Protein AF-A0A1E5IMF2-F1 (afdb_monomer)

Mean predicted aligned error: 5.4 Å

Radius of gyration: 15.5 Å; Cα contacts (8 Å, |Δi|>4): 213; chains: 1; bounding box: 32×39×44 Å

Organism: Endomicrobium trichonymphae (NCBI:txid1408204)

Foldseek 3Di:
DKKKWFDAPNQIDIDDPCLCVLVVCVVRVTQAMEMEAAAEVLDQDPSNCCCCCVRVNDDPVLVVCLSDPDDFDWDDDPFWIKTKDKDFADDPPDPPDRVVRIWIWIWIDGRRYIYIGGHDDDVVVVVVSVVSVCVVVVD

Secondary structure (DSSP, 8-state):
-EEEEEEETTEEEEEES-TTHHHHHHHH--S-EEEEEE-GGG---HHHHHIIIIIS---HHHHHHTTSPPPSEEEEETTEEEEEEEEE---TT--SSGGGGEEEEEEEEETTEEEEEESS--HHHHHHHHHHHHHTT--

InterPro domains:
  IPR002523 Mg2+ transporter protein, CorA-like/Zinc transport protein ZntB [PF01544] (32-134)
  IPR045861 CorA, cytoplasmic domain [SSF143865] (4-136)

Sequence (139 aa):
MIRAIYSINGTATTVYKALKIWEDYKKKKPNLIWIDIYLENHELGQEETLLLSESFKFHEMSIEDCLFPQYPKIEEFGNYVFAAVHGIQLKPHYFQEFEDSIYELDIFVGKGFVVTVHAEELFFLETLFEKQKQDRRLK

Solvent-accessible surface area (backbone atoms only — not comparable to full-atom values): 8051 Å² total; per-residue (Å²): 85,41,31,36,40,35,35,49,96,88,46,74,47,78,43,73,72,42,88,56,46,67,62,48,43,71,71,67,59,42,73,39,35,40,37,40,35,44,26,62,92,55,41,81,48,74,66,58,45,45,45,45,47,70,72,69,55,54,57,66,68,68,58,57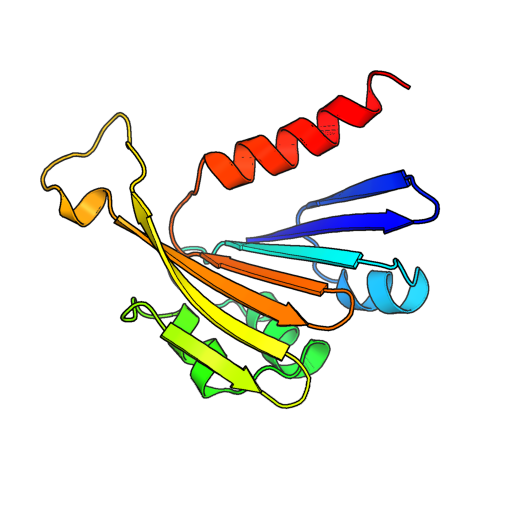,49,73,64,45,95,72,73,75,46,76,49,85,48,102,71,35,36,41,32,39,42,74,48,79,51,92,64,95,86,63,75,90,49,75,70,72,28,55,43,64,41,34,37,40,40,39,89,45,39,36,37,38,40,28,62,64,93,54,69,68,57,52,52,52,59,48,48,60,62,50,63,66,76,80,115

pLDDT: mean 87.78, std 11.76, range [39.5, 98.62]

Structure (mmCIF, N/CA/C/O backbone):
data_AF-A0A1E5IMF2-F1
#
_entry.id   AF-A0A1E5IMF2-F1
#
loop_
_atom_site.group_PDB
_atom_site.id
_atom_site.type_symbol
_atom_site.label_atom_id
_atom_site.label_alt_id
_atom_site.label_comp_id
_atom_site.label_asym_id
_atom_site.label_entity_id
_atom_site.label_seq_id
_atom_site.pdbx_PDB_ins_code
_atom_site.Cartn_x
_atom_site.Cartn_y
_atom_site.Cartn_z
_atom_site.occupancy
_atom_site.B_iso_or_equiv
_atom_site.auth_seq_id
_atom_site.auth_comp_id
_atom_site.auth_asym_id
_atom_site.auth_atom_id
_atom_site.pdbx_PDB_model_num
ATOM 1 N N . MET A 1 1 ? 8.840 6.940 1.209 1.00 87.06 1 MET A N 1
ATOM 2 C CA . MET A 1 1 ? 7.894 8.020 1.612 1.00 87.06 1 MET A CA 1
ATOM 3 C C . MET A 1 1 ? 6.513 7.478 1.977 1.00 87.06 1 MET A C 1
ATOM 5 O O . MET A 1 1 ? 5.856 6.872 1.144 1.00 87.06 1 MET A O 1
ATOM 9 N N . ILE A 1 2 ? 6.007 7.820 3.171 1.00 92.25 2 ILE A N 1
ATOM 10 C CA . ILE A 1 2 ? 4.653 7.457 3.634 1.00 92.25 2 ILE A CA 1
ATOM 11 C C . ILE A 1 2 ? 3.708 8.666 3.601 1.00 92.25 2 ILE A C 1
ATOM 13 O O . ILE A 1 2 ? 4.008 9.723 4.176 1.00 92.25 2 ILE A O 1
ATOM 17 N N . ARG A 1 3 ? 2.522 8.498 3.016 1.00 93.19 3 ARG A N 1
ATOM 18 C CA . ARG A 1 3 ? 1.412 9.464 3.073 1.00 93.19 3 ARG A CA 1
ATOM 19 C C . ARG A 1 3 ? 0.093 8.766 3.393 1.00 93.19 3 ARG A C 1
ATOM 21 O O . ARG A 1 3 ? -0.014 7.551 3.296 1.00 93.19 3 ARG A O 1
ATOM 28 N N . ALA A 1 4 ? -0.910 9.524 3.824 1.00 92.88 4 ALA A N 1
ATOM 29 C CA . ALA A 1 4 ? -2.198 8.950 4.193 1.00 92.88 4 ALA A CA 1
ATOM 30 C C . ALA A 1 4 ? -3.374 9.906 3.996 1.00 92.88 4 ALA A C 1
ATOM 32 O O . ALA A 1 4 ? -3.236 11.118 4.168 1.00 92.88 4 ALA A O 1
ATOM 33 N N . ILE A 1 5 ? -4.544 9.327 3.735 1.00 91.25 5 ILE A N 1
ATOM 34 C CA . ILE A 1 5 ? -5.857 9.970 3.734 1.00 91.25 5 ILE A CA 1
ATOM 35 C C . ILE A 1 5 ? -6.736 9.252 4.758 1.00 91.25 5 ILE A C 1
ATOM 37 O O . ILE A 1 5 ? -6.863 8.034 4.736 1.00 91.25 5 ILE A O 1
ATOM 41 N N . TYR A 1 6 ? -7.404 9.986 5.640 1.00 89.50 6 TYR A N 1
ATOM 42 C CA . TYR A 1 6 ? -8.437 9.413 6.511 1.00 89.50 6 TYR A CA 1
ATOM 43 C C . TYR A 1 6 ? -9.572 10.399 6.740 1.00 89.50 6 TYR A C 1
ATOM 45 O O . TYR A 1 6 ? -9.379 11.612 6.664 1.00 89.50 6 TYR A O 1
ATOM 53 N N . SER A 1 7 ? -10.764 9.886 7.045 1.00 83.25 7 SER A N 1
ATOM 54 C CA . SER A 1 7 ? -11.948 10.708 7.310 1.00 83.25 7 SER A CA 1
ATOM 55 C C . SER A 1 7 ? -12.455 10.528 8.734 1.00 83.25 7 SER A C 1
ATOM 57 O O . SER A 1 7 ? -12.638 9.405 9.204 1.00 83.25 7 SER A O 1
ATOM 59 N N . ILE A 1 8 ? -12.702 11.647 9.415 1.00 80.12 8 ILE A N 1
ATOM 60 C CA . ILE A 1 8 ? -13.308 11.690 10.749 1.00 80.12 8 ILE A CA 1
ATOM 61 C C . ILE A 1 8 ? -14.544 12.575 10.652 1.00 80.12 8 ILE A C 1
ATOM 63 O O . ILE A 1 8 ? -14.442 13.725 10.227 1.00 80.12 8 ILE A O 1
ATOM 67 N N . ASN A 1 9 ? -15.711 12.045 11.028 1.00 80.56 9 ASN A N 1
ATOM 68 C CA . ASN A 1 9 ? -16.987 12.773 10.998 1.00 80.56 9 ASN A CA 1
ATOM 69 C C . ASN A 1 9 ? -17.264 13.462 9.643 1.00 80.56 9 ASN A C 1
ATOM 71 O O . ASN A 1 9 ? -17.676 14.618 9.594 1.00 80.56 9 ASN A O 1
ATOM 75 N N . GLY A 1 10 ? -16.968 12.780 8.530 1.00 76.81 10 GLY A N 1
ATOM 76 C CA . GLY A 1 10 ? -17.163 13.310 7.174 1.00 76.81 10 GLY A CA 1
ATOM 77 C C . GLY A 1 10 ? -16.095 14.305 6.703 1.00 76.81 10 GLY A C 1
ATOM 78 O O . GLY A 1 10 ? -16.164 14.776 5.570 1.00 76.81 10 GLY A O 1
ATOM 79 N N . THR A 1 11 ? -15.090 14.601 7.531 1.00 80.44 11 THR A N 1
ATOM 80 C CA . THR A 1 11 ? -13.964 15.468 7.172 1.00 80.44 11 THR A CA 1
ATOM 81 C C . THR A 1 11 ? -12.742 14.629 6.819 1.00 80.44 11 THR A C 1
ATOM 83 O O . THR A 1 11 ? -12.080 14.071 7.696 1.00 80.44 11 THR A O 1
ATOM 86 N N . ALA A 1 12 ? -12.412 14.576 5.528 1.00 83.19 12 ALA A N 1
ATOM 87 C CA . ALA A 1 12 ? -11.196 13.937 5.041 1.00 83.19 12 ALA A CA 1
ATOM 88 C C . ALA A 1 12 ? -9.954 14.800 5.341 1.00 83.19 12 ALA A C 1
ATOM 90 O O . ALA A 1 12 ? -9.978 16.028 5.202 1.00 83.19 12 ALA A O 1
ATOM 91 N N . THR A 1 13 ? -8.865 14.164 5.756 1.00 84.31 13 THR A N 1
ATOM 92 C CA . THR A 1 13 ? -7.576 14.770 6.107 1.00 84.31 13 THR A CA 1
ATOM 93 C C . THR A 1 13 ? -6.464 14.029 5.381 1.00 84.31 13 THR A C 1
ATOM 95 O O . THR A 1 13 ? -6.414 12.805 5.459 1.00 84.31 13 THR A O 1
ATOM 98 N N . THR A 1 14 ? -5.565 14.777 4.737 1.00 84.00 14 THR A N 1
ATOM 99 C CA . THR A 1 14 ? -4.343 14.235 4.127 1.00 84.00 14 THR A CA 1
ATOM 100 C C . THR A 1 14 ? -3.132 14.591 4.971 1.00 84.00 14 THR A C 1
ATOM 102 O O . THR A 1 14 ? -2.986 15.735 5.407 1.00 84.00 14 THR A O 1
ATOM 105 N N . VAL A 1 15 ? -2.264 13.608 5.194 1.00 85.00 15 VAL A N 1
ATOM 106 C CA . VAL A 1 15 ? -1.010 13.743 5.936 1.00 85.00 15 VAL A CA 1
ATOM 107 C C . VAL A 1 15 ? 0.129 13.225 5.065 1.00 85.00 15 VAL A C 1
ATOM 109 O O . VAL A 1 15 ? 0.062 12.113 4.552 1.00 85.00 15 VAL A O 1
ATOM 112 N N . TYR A 1 16 ? 1.185 14.023 4.930 1.00 79.94 16 TYR A N 1
ATOM 113 C CA . TYR A 1 16 ? 2.422 13.649 4.243 1.00 79.94 16 TYR A CA 1
ATOM 114 C C . TYR A 1 16 ? 3.519 13.383 5.281 1.00 79.94 16 TYR A C 1
ATOM 116 O O . TYR A 1 16 ? 3.524 14.035 6.327 1.00 79.94 16 TYR A O 1
ATOM 124 N N . LYS A 1 17 ? 4.449 12.463 4.989 1.00 78.69 17 LYS A N 1
ATOM 125 C CA . LYS A 1 17 ? 5.534 12.038 5.900 1.00 78.69 17 LYS A CA 1
ATOM 126 C C . LYS A 1 17 ? 4.987 11.506 7.228 1.00 78.69 17 LYS A C 1
ATOM 128 O O . LYS A 1 17 ? 5.288 11.999 8.314 1.00 78.69 17 LYS A O 1
ATOM 133 N N . ALA A 1 18 ? 4.093 10.531 7.122 1.00 72.88 18 ALA A N 1
ATOM 134 C CA . ALA A 1 18 ? 3.174 10.152 8.186 1.00 72.88 18 ALA A CA 1
ATOM 135 C C . ALA A 1 18 ? 3.775 9.143 9.197 1.00 72.88 18 ALA A C 1
ATOM 137 O O . ALA A 1 18 ? 3.192 8.102 9.478 1.00 72.88 18 ALA A O 1
ATOM 138 N N . LEU A 1 19 ? 4.922 9.472 9.801 1.00 71.06 19 LEU A N 1
ATOM 139 C CA . LEU A 1 19 ? 5.724 8.553 10.638 1.00 71.06 19 LEU A CA 1
ATOM 140 C C . LEU A 1 19 ? 4.991 7.971 11.857 1.00 71.06 19 LEU A C 1
ATOM 142 O O . LEU A 1 19 ? 5.323 6.903 12.356 1.00 71.06 19 LEU A O 1
ATOM 146 N N . LYS A 1 20 ? 3.982 8.686 12.362 1.00 78.00 20 LYS A N 1
ATOM 147 C CA . LYS A 1 20 ? 3.162 8.280 13.518 1.00 78.00 20 LYS A CA 1
ATOM 148 C C . LYS A 1 20 ? 1.700 8.059 13.144 1.00 78.00 20 LYS A C 1
ATOM 150 O O . LYS A 1 20 ? 0.821 8.147 14.002 1.00 78.00 20 LYS A O 1
ATOM 155 N N . ILE A 1 21 ? 1.420 7.799 11.867 1.00 83.25 21 ILE A N 1
ATOM 156 C CA . ILE A 1 21 ? 0.047 7.744 11.362 1.00 83.25 21 ILE A CA 1
ATOM 157 C C . ILE A 1 21 ? -0.787 6.661 12.035 1.00 83.25 21 ILE A C 1
ATOM 159 O O . ILE A 1 21 ? -1.964 6.878 12.303 1.00 83.25 21 ILE A O 1
ATOM 163 N N . TRP A 1 22 ? -0.174 5.528 12.376 1.00 85.00 22 TRP A N 1
ATOM 164 C CA . TRP A 1 22 ? -0.870 4.451 13.067 1.00 85.00 22 TRP A CA 1
ATOM 165 C C . TRP A 1 22 ? -1.286 4.831 14.492 1.00 85.00 22 TRP A C 1
ATOM 167 O O . TRP A 1 22 ? -2.392 4.518 14.935 1.00 85.00 22 TRP A O 1
ATOM 177 N N . GLU A 1 23 ? -0.441 5.573 15.211 1.00 85.25 23 GLU A N 1
ATOM 178 C CA . GLU A 1 23 ? -0.797 6.102 16.530 1.00 85.25 23 GLU A CA 1
ATOM 179 C C . GLU A 1 23 ? -1.930 7.127 16.435 1.00 85.25 23 GLU A C 1
ATOM 181 O O . GLU A 1 23 ? -2.859 7.120 17.246 1.00 85.25 23 GLU A O 1
ATOM 186 N N . ASP A 1 24 ? -1.891 7.976 15.410 1.00 82.19 24 ASP A N 1
ATOM 187 C CA . ASP A 1 24 ? -2.967 8.913 15.102 1.00 82.19 24 ASP A CA 1
ATOM 188 C C . ASP A 1 24 ? -4.272 8.191 14.748 1.00 82.19 24 ASP A C 1
ATOM 190 O O . ASP A 1 24 ? -5.328 8.580 15.247 1.00 82.19 24 ASP A O 1
ATOM 194 N N . TYR A 1 25 ? -4.211 7.123 13.951 1.00 83.56 25 TYR A N 1
ATOM 195 C CA . TYR A 1 25 ? -5.351 6.272 13.615 1.00 83.56 25 TYR A CA 1
ATOM 196 C C . TYR A 1 25 ? -5.983 5.668 14.874 1.00 83.56 25 TYR A C 1
ATOM 198 O O . TYR A 1 25 ? -7.183 5.834 15.098 1.00 83.56 25 TYR A O 1
ATOM 206 N N . LYS A 1 26 ? -5.179 5.062 15.761 1.00 84.69 26 LYS A N 1
ATOM 207 C CA . LYS A 1 26 ? -5.661 4.480 17.027 1.00 84.69 26 LYS A CA 1
ATOM 208 C C . LYS A 1 26 ? -6.330 5.512 17.939 1.00 84.69 26 LYS A C 1
ATOM 210 O O . LYS A 1 26 ? -7.327 5.200 18.594 1.00 84.69 26 LYS A O 1
ATOM 215 N N . LYS A 1 27 ? -5.804 6.741 17.982 1.00 85.50 27 LYS A N 1
ATOM 216 C CA . LYS A 1 27 ? -6.355 7.836 18.798 1.00 85.50 27 LYS A CA 1
ATOM 217 C C . LYS A 1 27 ? -7.625 8.430 18.199 1.00 85.50 27 LYS A C 1
ATOM 219 O O . LYS A 1 27 ? -8.602 8.628 18.915 1.00 85.50 27 LYS A O 1
ATOM 224 N N . LYS A 1 28 ? -7.600 8.737 16.902 1.00 82.25 28 LYS A N 1
ATOM 225 C CA . LYS A 1 28 ? -8.671 9.460 16.204 1.00 82.25 28 LYS A 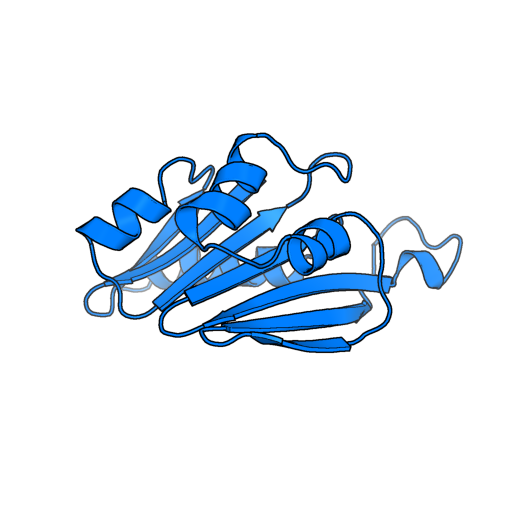CA 1
ATOM 226 C C . LYS A 1 28 ? -9.815 8.554 15.750 1.00 82.25 28 LYS A C 1
ATOM 228 O O . LYS A 1 28 ? -10.910 9.056 15.528 1.00 82.25 28 LYS A O 1
ATOM 233 N N . LYS A 1 29 ? -9.561 7.247 15.627 1.00 84.50 29 LYS A N 1
ATOM 234 C CA . LYS A 1 29 ? -10.527 6.203 15.254 1.00 84.50 29 LYS A CA 1
ATOM 235 C C . LYS A 1 29 ? -11.365 6.557 14.011 1.00 84.50 29 LYS A C 1
ATOM 237 O O . LYS A 1 29 ? -12.594 6.549 14.092 1.00 84.50 29 LYS A O 1
ATOM 242 N N . PRO A 1 30 ? -10.740 6.905 12.869 1.00 85.06 30 PRO A N 1
ATOM 243 C CA . PRO A 1 30 ? -11.489 7.081 11.631 1.00 85.06 30 PRO A CA 1
ATOM 244 C C . PRO A 1 30 ? -12.084 5.739 11.178 1.00 85.06 30 PRO A C 1
ATOM 246 O O . PRO A 1 30 ? -11.528 4.678 11.454 1.00 85.06 30 PRO A O 1
ATOM 249 N N . ASN A 1 31 ? -13.196 5.786 10.442 1.00 87.12 31 ASN A N 1
ATOM 250 C CA . ASN A 1 31 ? -13.834 4.573 9.908 1.00 87.12 31 ASN A CA 1
ATOM 251 C C . ASN A 1 31 ? -12.994 3.897 8.814 1.00 87.12 31 ASN A C 1
ATOM 253 O O . ASN A 1 31 ? -13.127 2.696 8.592 1.00 87.12 31 ASN A O 1
ATOM 257 N N . LEU A 1 32 ? -12.179 4.685 8.110 1.00 90.12 32 LEU A N 1
ATOM 258 C CA . LEU A 1 32 ? -11.286 4.237 7.053 1.00 90.12 32 LEU A CA 1
ATOM 259 C C . LEU A 1 32 ? -10.032 5.114 7.040 1.00 90.12 32 LEU A C 1
ATOM 261 O O . LEU A 1 32 ? -10.129 6.347 7.106 1.00 90.12 32 LEU A O 1
ATOM 265 N N . ILE A 1 33 ? -8.875 4.473 6.913 1.00 92.38 33 ILE A N 1
ATOM 266 C CA . ILE A 1 33 ? -7.610 5.110 6.559 1.00 92.38 33 ILE A CA 1
ATOM 267 C C . ILE A 1 33 ? -7.046 4.470 5.293 1.00 92.38 33 ILE A C 1
ATOM 269 O O . ILE A 1 33 ? -7.007 3.254 5.174 1.00 92.38 33 ILE A O 1
ATOM 273 N N . TRP A 1 34 ? -6.602 5.290 4.353 1.00 95.31 34 TRP A N 1
ATOM 274 C CA . TRP A 1 34 ? -5.785 4.860 3.233 1.00 95.31 34 TRP A CA 1
ATOM 275 C C . TRP A 1 34 ? -4.365 5.367 3.454 1.00 95.31 34 TRP A C 1
ATOM 277 O O . TRP A 1 34 ? -4.159 6.571 3.596 1.00 95.31 34 TRP A O 1
ATOM 287 N N . ILE A 1 35 ? -3.404 4.456 3.535 1.00 95.75 35 ILE A N 1
ATOM 288 C CA . ILE A 1 35 ? -1.976 4.752 3.592 1.00 95.75 35 ILE A CA 1
ATOM 289 C C . ILE A 1 35 ? -1.372 4.376 2.251 1.00 95.75 35 ILE A C 1
ATOM 291 O O . ILE A 1 35 ? -1.681 3.322 1.713 1.00 95.75 35 ILE A O 1
ATOM 295 N N . ASP A 1 36 ? -0.510 5.235 1.742 1.00 96.88 36 ASP A N 1
ATOM 296 C CA . ASP A 1 36 ? 0.240 5.002 0.524 1.00 96.88 36 ASP A CA 1
ATOM 297 C C . ASP A 1 36 ? 1.735 5.119 0.824 1.00 96.88 36 ASP A C 1
ATOM 299 O O . ASP A 1 36 ? 2.175 6.070 1.487 1.00 96.88 36 ASP A O 1
ATOM 303 N N . ILE A 1 37 ? 2.486 4.110 0.395 1.00 96.38 37 ILE A N 1
ATOM 304 C CA . ILE A 1 37 ? 3.908 3.934 0.656 1.00 96.38 37 ILE A CA 1
ATOM 305 C C . ILE A 1 37 ? 4.636 3.864 -0.683 1.00 96.38 37 ILE A C 1
ATOM 307 O O . ILE A 1 37 ? 4.506 2.899 -1.430 1.00 96.38 37 ILE A O 1
ATOM 311 N N . TYR A 1 38 ? 5.455 4.877 -0.936 1.00 95.50 38 TYR A N 1
ATOM 312 C CA . TYR A 1 38 ? 6.391 4.890 -2.049 1.00 95.50 38 TYR A CA 1
ATOM 313 C C . TYR A 1 38 ? 7.758 4.369 -1.588 1.00 95.50 38 TYR A C 1
ATOM 315 O O . TYR A 1 38 ? 8.342 4.948 -0.661 1.00 95.50 38 TYR A O 1
ATOM 323 N N . LEU A 1 39 ? 8.258 3.305 -2.221 1.00 94.94 39 LEU A N 1
ATOM 324 C CA . LEU A 1 39 ? 9.565 2.708 -1.938 1.00 94.94 39 LEU A CA 1
ATOM 325 C C . LEU A 1 39 ? 10.672 3.514 -2.618 1.00 94.94 39 LEU A C 1
ATOM 327 O O . LEU A 1 39 ? 10.947 3.370 -3.808 1.00 94.94 39 LEU A O 1
ATOM 331 N N . GLU A 1 40 ? 11.320 4.383 -1.849 1.00 90.06 40 GLU A N 1
ATOM 332 C CA . GLU A 1 40 ? 12.459 5.148 -2.347 1.00 90.06 40 GLU A CA 1
ATOM 333 C C . GLU A 1 40 ? 13.619 4.195 -2.656 1.00 90.06 40 GLU A C 1
ATOM 335 O O . GLU A 1 40 ? 14.030 3.412 -1.804 1.00 90.06 40 GLU A O 1
ATOM 340 N N . ASN A 1 41 ? 14.145 4.264 -3.882 1.00 89.19 41 ASN A N 1
ATOM 341 C CA . ASN A 1 41 ? 15.201 3.374 -4.380 1.00 89.19 41 ASN A CA 1
ATOM 342 C C . ASN A 1 41 ? 14.844 1.875 -4.339 1.00 89.19 41 ASN A C 1
ATOM 344 O O . ASN A 1 41 ? 15.750 1.052 -4.265 1.00 89.19 41 ASN A O 1
ATOM 348 N N . HIS A 1 42 ? 13.555 1.520 -4.418 1.00 90.31 42 HIS A N 1
ATOM 349 C CA . HIS A 1 42 ? 13.076 0.129 -4.352 1.00 90.31 42 HIS A CA 1
ATOM 350 C C . HIS A 1 42 ? 13.403 -0.584 -3.025 1.00 90.31 42 HIS A C 1
ATOM 352 O O . HIS A 1 42 ? 13.485 -1.808 -2.976 1.00 90.31 42 HIS A O 1
ATOM 358 N N . GLU A 1 43 ? 13.574 0.167 -1.933 1.00 92.75 43 GLU A N 1
ATOM 359 C CA . GLU A 1 43 ? 13.876 -0.390 -0.614 1.00 92.75 43 GLU A CA 1
ATOM 360 C C . GLU A 1 43 ? 12.796 -0.029 0.415 1.00 92.75 43 GLU A C 1
ATOM 362 O O . GLU A 1 43 ? 12.209 1.058 0.399 1.00 92.75 43 GLU A O 1
ATOM 367 N N . LEU A 1 44 ? 12.559 -0.945 1.359 1.00 92.12 44 LEU A N 1
ATOM 368 C CA . LEU A 1 44 ? 11.771 -0.667 2.555 1.00 92.12 44 LEU A CA 1
ATOM 369 C C . LEU A 1 44 ? 12.663 -0.005 3.606 1.00 92.12 44 LEU A C 1
ATOM 371 O O . LEU A 1 44 ? 13.552 -0.629 4.187 1.00 92.12 44 LEU A O 1
ATOM 375 N N . GLY A 1 45 ? 12.383 1.263 3.896 1.00 91.94 45 GLY A N 1
ATOM 376 C CA . GLY A 1 45 ? 12.971 1.949 5.035 1.00 91.94 45 GLY A CA 1
ATOM 377 C C . GLY A 1 45 ? 12.533 1.333 6.366 1.00 91.94 45 GLY A C 1
ATOM 378 O O . GLY A 1 45 ? 11.587 0.541 6.461 1.00 91.94 45 GLY A O 1
ATOM 379 N N . GLN A 1 46 ? 13.220 1.721 7.442 1.00 91.44 46 GLN A N 1
ATOM 380 C CA . GLN A 1 46 ? 12.907 1.243 8.792 1.00 91.44 46 GLN A CA 1
ATOM 381 C C . GLN A 1 46 ? 11.461 1.578 9.197 1.00 91.44 46 GLN A C 1
ATOM 383 O O . GLN A 1 46 ? 10.802 0.797 9.881 1.00 91.44 46 GLN A O 1
ATOM 388 N N . GLU A 1 47 ? 10.963 2.739 8.782 1.00 90.44 47 GLU A N 1
ATOM 389 C CA . GLU A 1 47 ? 9.645 3.241 9.166 1.00 90.44 47 GLU A CA 1
ATOM 390 C C . GLU A 1 47 ? 8.529 2.516 8.411 1.00 90.44 47 GLU A C 1
ATOM 392 O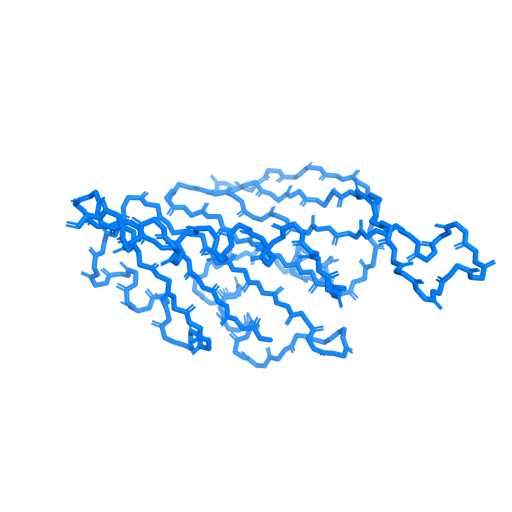 O . GLU A 1 47 ? 7.550 2.094 9.028 1.00 90.44 47 GLU A O 1
ATOM 397 N N . GLU A 1 48 ? 8.701 2.312 7.104 1.00 93.81 48 GLU A N 1
ATOM 398 C CA . GLU A 1 48 ? 7.821 1.490 6.277 1.00 93.81 48 GLU A CA 1
ATOM 399 C C . GLU A 1 48 ? 7.763 0.054 6.813 1.00 93.81 48 GLU A C 1
ATOM 401 O O . GLU A 1 48 ? 6.675 -0.481 7.037 1.00 93.81 48 GLU A O 1
ATOM 406 N N . THR A 1 49 ? 8.925 -0.529 7.124 1.00 93.94 49 THR A N 1
ATOM 407 C CA . THR A 1 49 ? 9.030 -1.884 7.682 1.00 93.94 49 THR A CA 1
ATOM 408 C C . THR A 1 49 ? 8.251 -2.011 8.988 1.00 93.94 49 THR A C 1
ATOM 410 O O . THR A 1 49 ? 7.420 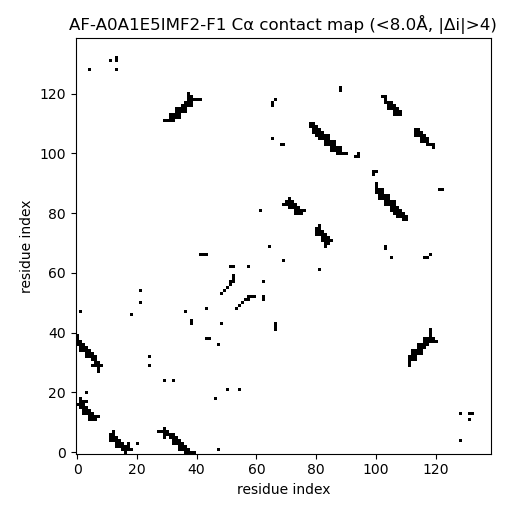-2.908 9.120 1.00 93.94 49 THR A O 1
ATOM 413 N N . LEU A 1 50 ? 8.460 -1.104 9.950 1.00 93.06 50 LEU A N 1
ATOM 414 C CA . LEU A 1 50 ? 7.745 -1.118 11.234 1.00 93.06 50 LEU A CA 1
ATOM 415 C C . LEU A 1 50 ? 6.236 -0.900 11.065 1.00 93.06 50 LEU A C 1
ATOM 417 O O . LEU A 1 50 ? 5.431 -1.450 11.821 1.00 93.06 50 LEU A O 1
ATOM 421 N N . LEU A 1 51 ? 5.825 -0.094 10.087 1.00 93.50 51 LEU A N 1
ATOM 422 C CA . LEU A 1 51 ? 4.411 0.118 9.811 1.00 93.50 51 LEU A CA 1
ATOM 423 C C . LEU A 1 51 ? 3.761 -1.176 9.298 1.00 93.50 51 LEU A C 1
ATOM 425 O O . LEU A 1 51 ? 2.747 -1.608 9.847 1.00 93.50 51 LEU A O 1
ATOM 429 N N . LEU A 1 52 ? 4.355 -1.824 8.298 1.00 95.69 52 LEU A N 1
ATOM 430 C CA . LEU A 1 52 ? 3.810 -3.047 7.704 1.00 95.69 52 LEU A CA 1
ATOM 431 C C . LEU A 1 52 ? 3.838 -4.233 8.690 1.00 95.69 52 LEU A C 1
ATOM 433 O O . LEU A 1 52 ? 2.822 -4.907 8.877 1.00 95.69 52 LEU A O 1
ATOM 437 N N . SER A 1 53 ? 4.964 -4.443 9.379 1.00 95.06 53 SER A N 1
ATOM 438 C CA . SER A 1 53 ? 5.186 -5.604 10.259 1.00 95.06 53 SER A CA 1
ATOM 439 C C . SER A 1 53 ? 4.607 -5.449 11.671 1.00 95.06 53 SER A C 1
ATOM 441 O O . SER A 1 53 ? 3.906 -6.334 12.149 1.00 95.06 53 SER A O 1
ATOM 443 N N . GLU A 1 54 ? 4.835 -4.329 12.357 1.00 92.94 54 GLU A N 1
ATOM 444 C CA . GLU A 1 54 ? 4.464 -4.199 13.777 1.00 92.94 54 GLU A CA 1
ATOM 445 C C . GLU A 1 54 ? 3.084 -3.563 13.966 1.00 92.94 54 GLU A C 1
ATOM 447 O O . GLU A 1 54 ? 2.314 -3.940 14.858 1.00 92.94 54 GLU A O 1
ATOM 452 N N . SER A 1 55 ? 2.753 -2.578 13.127 1.00 92.38 55 SER A N 1
ATOM 453 C CA . SER A 1 55 ? 1.492 -1.839 13.249 1.00 92.38 55 SER A CA 1
ATOM 454 C C . SER A 1 55 ? 0.325 -2.593 12.623 1.00 92.38 55 SER A C 1
ATOM 456 O O . SER A 1 55 ? -0.687 -2.808 13.296 1.00 92.38 55 SER A O 1
ATOM 458 N N . PHE A 1 56 ? 0.475 -3.004 11.361 1.00 93.81 56 PHE A N 1
ATOM 459 C CA . PHE A 1 56 ? -0.553 -3.750 10.632 1.00 93.81 56 PHE A CA 1
ATOM 460 C C . PHE A 1 56 ? -0.438 -5.266 10.781 1.00 93.81 56 PHE A C 1
ATOM 462 O O . PHE A 1 56 ? -1.456 -5.949 10.646 1.00 93.81 56 PHE A O 1
ATOM 469 N N . LYS A 1 57 ? 0.749 -5.780 11.130 1.00 95.50 57 LYS A N 1
ATOM 470 C CA . LYS A 1 57 ? 1.000 -7.220 11.289 1.00 95.50 57 LYS A CA 1
ATOM 471 C C . LYS A 1 57 ? 0.702 -8.003 10.019 1.00 95.50 57 LYS A C 1
ATOM 473 O O . LYS A 1 57 ? 0.085 -9.067 10.074 1.00 95.50 57 LYS A O 1
ATOM 478 N N . PHE A 1 58 ? 1.115 -7.448 8.882 1.00 97.75 58 PHE A N 1
ATOM 479 C CA . PHE A 1 58 ? 1.088 -8.181 7.628 1.00 97.75 58 PHE A CA 1
ATOM 480 C C . PHE A 1 58 ? 2.079 -9.342 7.672 1.00 97.75 58 PHE A C 1
ATOM 482 O O . PHE A 1 58 ? 3.096 -9.297 8.365 1.00 97.75 58 PHE A O 1
ATOM 489 N N . HIS A 1 59 ? 1.736 -10.404 6.957 1.00 97.44 59 HIS A N 1
ATOM 490 C CA . HIS A 1 59 ? 2.560 -11.589 6.829 1.00 97.44 59 HIS A CA 1
ATOM 491 C C . HIS A 1 59 ? 3.882 -11.243 6.136 1.00 97.44 59 HIS A C 1
ATOM 493 O O . HIS A 1 59 ? 3.881 -10.522 5.142 1.00 97.44 59 HIS A O 1
ATOM 499 N N . GLU A 1 60 ? 4.989 -11.800 6.632 1.00 96.31 60 GLU A N 1
ATOM 500 C CA . GLU A 1 60 ? 6.350 -11.531 6.145 1.00 96.31 60 GLU A CA 1
ATOM 501 C C . GLU A 1 60 ? 6.471 -11.722 4.628 1.00 96.31 60 GLU A C 1
ATOM 503 O O . GLU A 1 60 ? 6.872 -10.792 3.943 1.00 96.31 60 GLU A O 1
ATOM 508 N N . MET A 1 61 ? 5.984 -12.851 4.093 1.00 95.12 61 MET A N 1
ATOM 509 C CA . MET A 1 61 ? 5.971 -13.108 2.641 1.00 95.12 61 MET A CA 1
ATOM 510 C C . MET A 1 61 ? 5.305 -11.987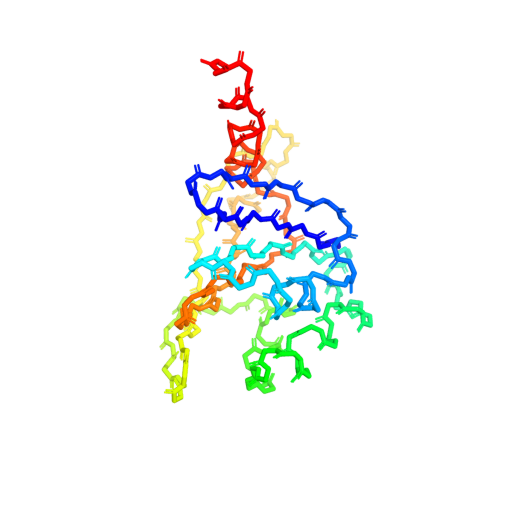 1.822 1.00 95.12 61 MET A C 1
ATOM 512 O O . MET A 1 61 ? 5.853 -11.575 0.811 1.00 95.12 61 MET A O 1
ATOM 516 N N . SER A 1 62 ? 4.168 -11.439 2.268 1.00 96.38 62 SER A N 1
ATOM 517 C CA . SER A 1 62 ? 3.498 -10.354 1.532 1.00 96.38 62 SER A CA 1
ATOM 518 C C . SER A 1 62 ? 4.254 -9.024 1.625 1.00 96.38 62 SER A C 1
ATOM 520 O O . SER A 1 62 ? 4.112 -8.172 0.756 1.00 96.38 62 SER A O 1
ATOM 522 N N . ILE A 1 63 ? 5.038 -8.813 2.688 1.00 96.69 63 ILE A N 1
ATOM 523 C CA . ILE A 1 63 ? 5.925 -7.647 2.806 1.00 96.69 63 ILE A CA 1
ATOM 524 C C . ILE A 1 63 ? 7.126 -7.815 1.868 1.00 96.69 63 ILE A C 1
ATOM 526 O O . ILE A 1 63 ? 7.496 -6.864 1.186 1.00 96.69 63 ILE A O 1
ATOM 530 N N . GLU A 1 64 ? 7.713 -9.014 1.815 1.00 95.38 64 GLU A N 1
ATOM 531 C CA . GLU A 1 64 ? 8.803 -9.344 0.887 1.00 95.38 64 GLU A CA 1
ATOM 532 C C . GLU A 1 64 ? 8.369 -9.212 -0.575 1.00 95.38 64 GLU A C 1
ATOM 534 O O . GLU A 1 64 ? 9.128 -8.686 -1.387 1.00 95.38 64 GLU A O 1
ATOM 539 N N . ASP A 1 65 ? 7.136 -9.612 -0.896 1.00 95.50 65 ASP A N 1
ATOM 540 C CA . ASP A 1 65 ? 6.555 -9.458 -2.232 1.00 95.50 65 ASP A CA 1
ATOM 541 C C . ASP A 1 65 ? 6.556 -7.996 -2.703 1.00 95.50 65 ASP A C 1
ATOM 543 O O . ASP A 1 65 ? 6.729 -7.754 -3.887 1.00 95.50 65 ASP A O 1
ATOM 547 N N . CYS A 1 66 ? 6.458 -7.017 -1.795 1.00 95.94 66 CYS A N 1
ATOM 548 C CA . CYS A 1 66 ? 6.454 -5.599 -2.169 1.00 95.94 66 CYS A CA 1
ATOM 549 C C . CYS A 1 66 ? 7.819 -5.091 -2.676 1.00 95.94 66 CYS A C 1
ATOM 551 O O . CYS A 1 66 ? 7.916 -3.985 -3.207 1.00 95.94 66 CYS A O 1
ATOM 553 N N . LEU A 1 67 ? 8.900 -5.843 -2.440 1.00 93.69 67 LEU A N 1
ATOM 554 C CA . LEU A 1 67 ? 10.264 -5.456 -2.817 1.00 93.69 67 LEU A CA 1
ATOM 555 C C . LEU A 1 67 ? 10.641 -5.909 -4.230 1.00 93.69 67 LEU A C 1
ATOM 557 O O . LEU A 1 67 ? 11.606 -5.399 -4.803 1.00 93.69 67 LEU A O 1
ATOM 561 N N . PHE A 1 68 ? 9.912 -6.874 -4.789 1.00 88.38 68 PHE A N 1
ATOM 562 C CA . PHE A 1 68 ? 10.251 -7.500 -6.060 1.00 88.38 68 PHE A CA 1
ATOM 563 C C . PHE A 1 68 ? 8.993 -7.676 -6.901 1.00 88.38 68 PHE A C 1
ATOM 565 O O . PHE A 1 68 ? 8.059 -8.289 -6.396 1.00 88.38 68 PHE A O 1
ATOM 572 N N . PRO A 1 69 ? 8.992 -7.271 -8.186 1.00 83.94 69 PRO A N 1
ATOM 573 C CA . PRO A 1 69 ? 7.840 -7.460 -9.058 1.00 83.94 69 PRO A CA 1
ATOM 574 C C . PRO A 1 69 ? 7.323 -8.902 -9.027 1.00 83.94 69 PRO A C 1
ATOM 576 O O . PRO A 1 69 ? 8.069 -9.845 -9.317 1.00 83.94 69 PRO A O 1
ATOM 579 N N . GLN A 1 70 ? 6.050 -9.069 -8.691 1.00 89.06 70 GLN A N 1
ATOM 580 C CA . GLN A 1 70 ? 5.368 -10.357 -8.653 1.00 89.06 70 GLN A CA 1
ATOM 581 C C . GLN A 1 70 ? 4.489 -10.559 -9.889 1.00 89.06 70 GLN A C 1
ATOM 583 O O . GLN A 1 70 ? 4.298 -9.682 -10.724 1.00 89.06 70 GLN A O 1
ATOM 588 N N . TYR A 1 71 ? 3.932 -11.759 -10.043 1.00 93.25 71 TYR A N 1
ATOM 589 C CA . TYR A 1 71 ? 2.784 -11.947 -10.929 1.00 93.25 71 TYR A CA 1
ATOM 590 C C . TYR A 1 71 ? 1.509 -11.447 -10.228 1.00 93.25 71 TYR A C 1
ATOM 592 O O . TYR A 1 71 ? 1.422 -11.538 -8.999 1.00 93.25 71 TYR A O 1
ATOM 600 N N . PRO A 1 72 ? 0.483 -10.991 -10.976 1.00 96.62 72 PRO A N 1
ATOM 601 C CA . PRO A 1 72 ? -0.767 -10.568 -10.366 1.00 96.62 72 PRO A CA 1
ATOM 602 C C . PRO A 1 72 ? -1.393 -11.688 -9.537 1.00 96.62 72 PRO A C 1
ATOM 604 O O . PRO A 1 72 ? -1.632 -12.790 -10.042 1.00 96.62 72 PRO A O 1
ATOM 607 N N . LYS A 1 73 ? -1.677 -11.402 -8.269 1.00 97.00 73 LYS A N 1
ATOM 608 C CA . LYS A 1 73 ? -2.201 -12.389 -7.322 1.00 97.00 73 LYS A CA 1
ATOM 609 C C . LYS A 1 73 ? -3.099 -11.747 -6.279 1.00 97.00 73 LYS A C 1
ATOM 611 O O . LYS A 1 73 ? -3.038 -10.543 -6.048 1.00 97.00 73 LYS A O 1
ATOM 616 N N . ILE A 1 74 ? -3.938 -12.575 -5.667 1.00 98.25 74 ILE A N 1
ATOM 617 C CA . ILE A 1 74 ? -4.776 -12.221 -4.522 1.00 98.25 74 ILE A CA 1
ATOM 618 C C . ILE A 1 74 ? -4.606 -13.324 -3.485 1.00 98.25 74 ILE A C 1
ATOM 620 O O . ILE A 1 74 ? -4.768 -14.502 -3.802 1.00 98.25 74 ILE A O 1
ATOM 624 N N . GLU A 1 75 ? -4.304 -12.936 -2.254 1.00 98.12 75 GLU A N 1
ATOM 625 C CA . GLU A 1 75 ? -4.087 -13.841 -1.131 1.00 98.12 75 GLU A CA 1
ATOM 626 C C . GLU A 1 75 ? -4.894 -13.365 0.079 1.00 98.12 75 GLU A C 1
ATOM 628 O O . GLU A 1 75 ? -4.877 -12.188 0.448 1.00 98.12 75 GLU A O 1
ATOM 633 N N . GLU A 1 76 ? -5.630 -14.283 0.701 1.00 97.88 76 GLU A N 1
ATOM 634 C CA . GLU A 1 76 ? -6.432 -13.990 1.886 1.00 97.88 76 GLU A CA 1
ATOM 635 C C . GLU A 1 76 ? -5.662 -14.342 3.158 1.00 97.88 76 GLU A C 1
ATOM 637 O O . GLU A 1 76 ? -5.214 -15.473 3.354 1.00 97.88 76 GLU A O 1
ATOM 642 N N . PHE A 1 77 ? -5.583 -13.377 4.066 1.00 96.00 77 PHE A N 1
ATOM 643 C CA . PHE A 1 77 ? -5.071 -13.540 5.417 1.00 96.00 77 PHE A CA 1
ATOM 644 C C . PHE A 1 77 ? -6.203 -13.230 6.398 1.00 96.00 77 PHE A C 1
ATOM 646 O O . PHE A 1 77 ? -7.108 -12.452 6.106 1.00 96.00 77 PHE A O 1
ATOM 653 N N . GLY A 1 78 ? -6.192 -13.828 7.591 1.00 95.00 78 GLY A N 1
ATOM 654 C CA . GLY A 1 78 ? -7.373 -13.843 8.470 1.00 95.00 78 GLY A CA 1
ATOM 655 C C . GLY A 1 78 ? -8.063 -12.485 8.714 1.00 95.00 78 GLY A C 1
ATOM 656 O O . GLY A 1 78 ? -9.277 -12.446 8.902 1.00 95.00 78 GLY A O 1
ATOM 657 N N . ASN A 1 79 ? -7.324 -11.371 8.703 1.00 93.56 79 ASN A N 1
ATOM 658 C CA . ASN A 1 79 ? -7.843 -10.016 8.917 1.00 93.56 79 ASN A CA 1
ATOM 659 C C . ASN A 1 79 ? -7.685 -9.050 7.724 1.00 93.56 79 ASN A C 1
ATOM 661 O O . ASN A 1 79 ? -8.080 -7.885 7.862 1.00 93.56 79 ASN A O 1
ATOM 665 N N . TYR A 1 80 ? -7.115 -9.483 6.597 1.00 97.94 80 TYR A N 1
ATOM 666 C CA . TYR A 1 80 ? -6.886 -8.639 5.421 1.00 97.94 80 TYR A CA 1
ATOM 667 C C . TYR A 1 80 ? -6.685 -9.466 4.144 1.00 97.94 80 TYR A C 1
ATOM 669 O O . TYR A 1 80 ? -6.359 -10.644 4.190 1.00 97.94 80 TYR A O 1
ATOM 677 N N . VAL A 1 81 ? -6.837 -8.832 2.990 1.00 98.56 81 VAL A N 1
ATOM 678 C CA . VAL A 1 81 ? -6.482 -9.393 1.684 1.00 98.56 81 VAL A CA 1
ATOM 679 C C . VAL A 1 81 ? -5.250 -8.663 1.166 1.00 98.56 81 VAL A C 1
ATOM 681 O O . VAL A 1 81 ? -5.184 -7.436 1.273 1.00 98.56 81 VAL A O 1
ATOM 684 N N . PHE A 1 82 ? -4.289 -9.410 0.635 1.00 98.62 82 PHE A N 1
ATOM 685 C CA . PHE A 1 82 ? -3.172 -8.893 -0.147 1.00 98.62 82 PHE A CA 1
ATOM 686 C C . PHE A 1 82 ? -3.475 -9.068 -1.634 1.00 98.62 82 PHE A C 1
ATOM 688 O O . PHE A 1 82 ? -3.978 -10.115 -2.043 1.00 98.62 82 PHE A O 1
ATOM 695 N N . ALA A 1 83 ? -3.180 -8.059 -2.443 1.00 98.44 83 ALA A N 1
ATOM 696 C CA . ALA A 1 83 ? -3.257 -8.153 -3.889 1.00 98.44 83 ALA A CA 1
ATOM 697 C C . ALA A 1 83 ? -2.080 -7.427 -4.538 1.00 98.44 83 ALA A C 1
ATOM 699 O O . ALA A 1 83 ? -1.906 -6.236 -4.299 1.00 98.44 83 ALA A O 1
ATOM 700 N N . ALA A 1 84 ? -1.346 -8.127 -5.399 1.00 97.88 84 ALA A N 1
ATOM 701 C CA . ALA A 1 84 ? -0.403 -7.516 -6.328 1.00 97.88 84 ALA A CA 1
ATOM 702 C C . ALA A 1 84 ? -1.137 -7.316 -7.656 1.00 97.88 84 ALA A C 1
ATOM 704 O O . ALA A 1 84 ? -1.657 -8.277 -8.237 1.00 97.88 84 ALA A O 1
ATOM 705 N N . VAL A 1 85 ? -1.247 -6.070 -8.120 1.00 97.31 85 VAL A N 1
ATOM 706 C CA . VAL A 1 85 ? -1.917 -5.750 -9.386 1.00 97.31 85 VAL A CA 1
ATOM 707 C C . VAL A 1 85 ? -0.987 -5.004 -10.320 1.00 97.31 85 VAL A C 1
ATOM 709 O O . VAL A 1 85 ? -0.234 -4.130 -9.901 1.00 97.31 85 VAL A O 1
ATOM 712 N N . HIS A 1 86 ? -1.075 -5.322 -11.610 1.00 95.38 86 HIS A N 1
ATOM 713 C CA . HIS A 1 86 ? -0.310 -4.632 -12.641 1.00 95.38 86 HIS A CA 1
ATOM 714 C C . HIS A 1 86 ? -1.185 -3.644 -13.390 1.00 95.38 86 HIS A C 1
ATOM 716 O O . HIS A 1 86 ? -2.346 -3.923 -13.705 1.00 95.38 86 HIS A O 1
ATOM 722 N N . GLY A 1 87 ? -0.615 -2.491 -13.704 1.00 93.50 87 GLY A N 1
ATOM 723 C CA . GLY A 1 87 ? -1.236 -1.500 -14.563 1.00 93.50 87 GLY A CA 1
ATOM 724 C C . GLY A 1 87 ? -0.254 -0.957 -15.585 1.00 93.50 87 GLY A C 1
ATOM 725 O O . GLY A 1 87 ? 0.930 -1.279 -15.579 1.00 93.50 87 GLY A O 1
ATOM 726 N N . ILE A 1 88 ? -0.775 -0.130 -16.486 1.00 91.88 88 ILE A N 1
ATOM 727 C CA . ILE A 1 88 ? 0.015 0.530 -17.522 1.00 91.88 88 ILE A CA 1
ATOM 728 C C . ILE A 1 88 ? -0.071 2.031 -17.287 1.00 91.88 88 ILE A C 1
ATOM 730 O O . ILE A 1 88 ? -1.169 2.590 -17.209 1.00 91.88 88 ILE A O 1
ATOM 734 N N . GLN A 1 89 ? 1.080 2.690 -17.209 1.00 89.38 89 GLN A N 1
ATOM 735 C CA . GLN A 1 89 ? 1.179 4.138 -17.110 1.00 89.38 89 GLN A CA 1
ATOM 736 C C . GLN A 1 89 ? 2.017 4.701 -18.254 1.00 89.38 89 GLN A C 1
ATOM 738 O O . GLN A 1 89 ? 3.167 4.323 -18.461 1.00 89.38 89 GLN A O 1
ATOM 743 N N . LEU A 1 90 ? 1.449 5.674 -18.970 1.00 81.31 90 LEU A N 1
ATOM 744 C CA . LEU A 1 90 ? 2.167 6.378 -20.023 1.00 81.31 90 LEU A CA 1
ATOM 745 C C . LEU A 1 90 ? 3.161 7.383 -19.413 1.00 81.31 90 LEU A C 1
ATOM 747 O O . LEU A 1 90 ? 2.746 8.428 -18.912 1.00 81.31 90 LEU A O 1
ATOM 751 N N . LYS A 1 91 ? 4.467 7.084 -19.441 1.00 71.62 91 LYS A N 1
ATOM 752 C CA . LYS A 1 91 ? 5.532 7.984 -18.974 1.00 71.62 91 LYS A CA 1
ATOM 753 C C . LYS A 1 91 ? 5.990 8.911 -20.121 1.00 71.62 91 LYS A C 1
ATOM 755 O O . LYS A 1 91 ? 6.338 8.419 -21.192 1.00 71.62 91 LYS A O 1
ATOM 760 N N . PRO A 1 92 ? 6.027 10.247 -19.933 1.00 63.47 92 PRO A N 1
ATOM 761 C CA . PRO A 1 92 ? 6.262 11.191 -21.031 1.00 63.47 92 PRO A CA 1
ATOM 762 C C . PRO A 1 92 ? 7.636 11.099 -21.722 1.00 63.47 92 PRO A C 1
ATOM 764 O O . PRO A 1 92 ? 7.781 11.661 -22.808 1.00 63.47 92 PRO A O 1
ATOM 767 N N . HIS A 1 93 ? 8.652 10.460 -21.120 1.00 59.84 93 HIS A N 1
ATOM 768 C CA . HIS A 1 93 ? 10.055 10.608 -21.552 1.00 59.84 93 HIS A CA 1
ATOM 769 C C . HIS A 1 93 ? 10.895 9.331 -21.705 1.00 59.84 93 HIS A C 1
ATOM 771 O O . HIS A 1 93 ? 12.067 9.450 -22.043 1.00 59.84 93 HIS A O 1
ATOM 777 N N . TYR A 1 94 ? 10.351 8.129 -21.521 1.00 54.97 94 TYR A N 1
ATOM 778 C CA . TYR A 1 94 ? 11.178 6.914 -21.507 1.00 54.97 94 TYR A CA 1
ATOM 779 C C . TYR A 1 94 ? 10.396 5.684 -21.961 1.00 54.97 94 TYR A C 1
ATOM 781 O O . TYR A 1 94 ? 10.134 4.794 -21.168 1.00 54.97 94 TYR A O 1
ATOM 789 N N . PHE A 1 95 ? 10.022 5.621 -23.235 1.00 55.72 95 PHE A N 1
ATOM 790 C CA . PHE A 1 95 ? 9.759 4.314 -23.833 1.00 55.72 95 PHE A CA 1
ATOM 791 C C . PHE A 1 95 ? 10.963 3.948 -24.673 1.00 55.72 95 PHE A C 1
ATOM 793 O O . PHE A 1 95 ? 11.061 4.356 -25.831 1.00 55.72 95 PHE A O 1
ATOM 800 N N . GLN A 1 96 ? 11.907 3.235 -24.058 1.00 60.72 96 GLN A N 1
ATOM 801 C CA . GLN A 1 96 ? 12.774 2.370 -24.846 1.00 60.72 96 GLN A CA 1
ATOM 802 C C . GLN A 1 96 ? 12.001 1.083 -25.160 1.00 60.72 96 GLN A C 1
ATOM 804 O O . GLN A 1 96 ? 12.011 0.663 -26.316 1.00 60.72 96 GLN A O 1
ATOM 809 N N . GLU A 1 97 ? 11.225 0.551 -24.199 1.00 69.94 97 GLU A N 1
ATOM 810 C CA . GLU A 1 97 ? 10.433 -0.678 -24.361 1.00 69.94 97 GLU A CA 1
ATOM 811 C C . GLU A 1 97 ? 9.047 -0.594 -23.674 1.00 69.94 97 GLU A C 1
ATOM 813 O O . GLU A 1 97 ? 8.803 0.250 -22.814 1.00 69.94 97 GLU A O 1
ATOM 818 N N . PHE A 1 98 ? 8.087 -1.442 -24.080 1.00 77.81 98 PHE A N 1
ATOM 819 C CA . PHE A 1 98 ? 6.730 -1.469 -23.493 1.00 77.81 98 PHE A CA 1
ATOM 820 C C . PHE A 1 98 ? 6.747 -1.868 -22.010 1.00 77.81 98 PH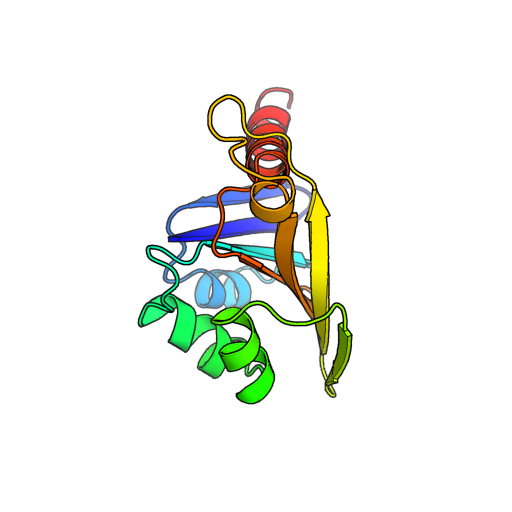E A C 1
ATOM 822 O O . PHE A 1 98 ? 5.915 -1.384 -21.243 1.00 77.81 98 PHE A O 1
ATOM 829 N N . GLU A 1 99 ? 7.704 -2.709 -21.618 1.00 80.25 99 GLU A N 1
ATOM 830 C CA . GLU A 1 99 ? 7.875 -3.215 -20.252 1.00 80.25 99 GLU A CA 1
ATOM 831 C C . GLU A 1 99 ? 8.064 -2.076 -19.236 1.00 80.25 99 GLU A C 1
ATOM 833 O O . GLU A 1 99 ? 7.463 -2.120 -18.166 1.00 80.25 99 GLU A O 1
ATOM 838 N N . ASP A 1 100 ? 8.729 -0.980 -19.622 1.00 80.69 100 ASP A N 1
ATOM 839 C CA . ASP A 1 100 ? 8.923 0.224 -18.792 1.00 80.69 100 ASP A CA 1
ATOM 840 C C . ASP A 1 100 ? 7.608 0.958 -18.436 1.00 80.69 100 ASP A C 1
ATOM 842 O O . ASP A 1 100 ? 7.569 1.829 -17.556 1.00 80.69 100 ASP A O 1
ATOM 846 N N . SER A 1 101 ? 6.522 0.645 -19.154 1.00 85.94 101 SER A N 1
ATOM 847 C CA . SER A 1 101 ? 5.181 1.208 -18.929 1.00 85.94 101 SER A CA 1
ATOM 848 C C . SER A 1 101 ? 4.403 0.465 -17.850 1.00 85.94 101 SER A C 1
ATOM 850 O O . SER A 1 101 ? 3.365 0.966 -17.406 1.00 85.94 101 SER A O 1
ATOM 852 N N . ILE A 1 102 ? 4.831 -0.752 -17.509 1.00 90.25 102 ILE A N 1
ATOM 853 C CA . ILE A 1 102 ? 4.132 -1.617 -16.568 1.00 90.25 102 ILE A CA 1
ATOM 854 C C . ILE A 1 102 ? 4.555 -1.215 -15.160 1.00 90.25 102 ILE A C 1
ATOM 856 O O . ILE A 1 102 ? 5.737 -1.054 -14.871 1.00 90.25 102 ILE A O 1
ATOM 860 N N . TYR A 1 103 ? 3.576 -1.042 -14.283 1.00 92.88 103 TYR A N 1
ATOM 861 C CA . TYR A 1 103 ? 3.819 -0.847 -12.862 1.00 92.88 103 TYR A CA 1
ATOM 862 C C . TYR A 1 103 ? 3.103 -1.922 -12.059 1.00 92.88 103 TYR A C 1
ATOM 864 O O . TYR A 1 103 ? 2.042 -2.403 -12.462 1.00 92.88 103 TYR A O 1
ATOM 872 N N . GLU A 1 104 ? 3.657 -2.229 -10.894 1.00 96.00 104 GLU A N 1
ATOM 873 C CA . GLU A 1 104 ? 2.996 -3.001 -9.852 1.00 96.00 104 GLU A CA 1
ATOM 874 C C . GLU A 1 104 ? 2.477 -2.065 -8.758 1.00 96.00 104 GLU A C 1
ATOM 876 O O . GLU A 1 104 ? 3.084 -1.036 -8.443 1.00 96.00 104 GLU A O 1
ATOM 881 N N . LEU A 1 105 ? 1.309 -2.402 -8.223 1.00 97.75 105 LEU A N 1
ATOM 882 C CA . LEU A 1 105 ? 0.739 -1.796 -7.034 1.00 97.75 105 LEU A CA 1
ATOM 883 C C . LEU A 1 105 ? 0.330 -2.916 -6.089 1.00 97.75 105 LEU A C 1
ATOM 885 O O . LEU A 1 105 ? -0.595 -3.677 -6.385 1.00 97.75 105 LEU A O 1
ATOM 889 N N . ASP A 1 106 ? 0.973 -2.956 -4.936 1.00 98.44 106 ASP A N 1
ATOM 890 C CA . ASP A 1 106 ? 0.630 -3.880 -3.873 1.00 98.44 106 ASP A CA 1
ATOM 891 C C . ASP A 1 106 ? -0.414 -3.260 -2.965 1.00 98.44 106 ASP A C 1
ATOM 893 O O . ASP A 1 106 ? -0.325 -2.093 -2.572 1.00 98.44 106 ASP A O 1
ATOM 897 N N . ILE A 1 107 ? -1.440 -4.037 -2.640 1.00 98.50 107 ILE A N 1
ATOM 898 C CA . ILE A 1 107 ? -2.615 -3.565 -1.921 1.00 98.50 107 ILE A CA 1
ATOM 899 C C . ILE A 1 107 ? -2.891 -4.503 -0.759 1.00 98.50 107 ILE A C 1
ATOM 901 O O . ILE A 1 107 ? -3.267 -5.657 -0.944 1.00 98.50 107 ILE A O 1
ATOM 905 N N . PHE A 1 108 ? -2.815 -3.965 0.451 1.00 98.62 108 PHE A N 1
ATOM 906 C CA . PHE A 1 108 ? -3.356 -4.594 1.644 1.00 98.62 108 PHE A CA 1
ATOM 907 C C . PHE A 1 108 ? -4.690 -3.940 1.981 1.00 98.62 108 PHE A C 1
ATOM 909 O O . PHE A 1 108 ? -4.761 -2.734 2.229 1.00 98.62 108 PHE A O 1
ATOM 916 N N . VAL A 1 109 ? -5.761 -4.722 2.036 1.00 98.19 109 VAL A N 1
ATOM 917 C CA . VAL A 1 109 ? -7.094 -4.221 2.382 1.00 98.19 109 VAL A CA 1
ATOM 918 C C . VAL A 1 109 ? -7.686 -5.018 3.529 1.00 98.19 109 VAL A C 1
ATOM 920 O O . VAL A 1 109 ? -7.772 -6.241 3.488 1.00 98.19 109 VAL A O 1
ATOM 923 N N . GLY A 1 110 ? -8.123 -4.319 4.569 1.00 96.31 110 GLY A N 1
ATOM 924 C CA . GLY A 1 110 ? -8.738 -4.936 5.734 1.00 96.31 110 GLY A CA 1
ATOM 925 C C . GLY A 1 110 ? -9.827 -4.061 6.328 1.00 96.31 110 GLY A C 1
ATOM 926 O O . GLY A 1 110 ? -10.245 -3.042 5.769 1.00 96.31 110 GLY A O 1
ATOM 927 N N . LYS A 1 111 ? -10.326 -4.456 7.500 1.00 93.06 111 LYS A N 1
ATOM 928 C CA . LYS A 1 111 ? -11.402 -3.710 8.157 1.00 93.06 111 LYS A CA 1
ATOM 929 C C . LYS A 1 111 ? -10.913 -2.327 8.598 1.00 93.06 111 LYS A C 1
ATOM 931 O O . LYS A 1 111 ? -10.213 -2.198 9.599 1.00 93.06 111 LYS A O 1
ATOM 936 N N . GLY A 1 112 ? -11.359 -1.298 7.881 1.00 92.12 112 GLY A N 1
ATOM 937 C CA . GLY A 1 112 ? -11.075 0.102 8.199 1.00 92.12 112 GLY A CA 1
ATOM 938 C C . GLY A 1 112 ? -9.724 0.607 7.698 1.00 92.12 112 GLY A C 1
ATOM 939 O O . GLY A 1 112 ? -9.329 1.712 8.071 1.00 92.12 112 GLY A O 1
ATOM 940 N N . PHE A 1 113 ? -9.028 -0.145 6.838 1.00 94.06 113 PHE A N 1
ATOM 941 C CA . PHE A 1 113 ? -7.801 0.340 6.216 1.00 94.06 113 PHE A CA 1
ATOM 942 C C . PHE A 1 113 ? -7.599 -0.154 4.781 1.00 94.06 113 PHE A C 1
ATOM 944 O O . PHE A 1 113 ? -8.045 -1.238 4.405 1.00 94.06 113 PHE A O 1
ATOM 951 N N . VAL A 1 114 ? -6.859 0.649 4.023 1.00 97.19 114 VAL A N 1
ATOM 952 C CA . VAL A 1 114 ? -6.183 0.286 2.776 1.00 97.19 114 VAL A CA 1
ATOM 953 C C . VAL A 1 114 ? -4.726 0.725 2.920 1.00 97.19 114 VAL A C 1
ATOM 955 O O . VAL A 1 114 ? -4.476 1.849 3.354 1.00 97.19 114 VAL A O 1
ATOM 958 N N . VAL A 1 115 ? -3.773 -0.135 2.579 1.00 97.62 115 VAL A N 1
ATOM 959 C CA . VAL A 1 115 ? -2.356 0.220 2.448 1.00 97.62 115 VAL A CA 1
ATOM 960 C C . VAL A 1 115 ? -1.927 -0.108 1.028 1.00 97.62 115 VAL A C 1
ATOM 962 O O . VAL A 1 115 ? -2.083 -1.247 0.602 1.00 97.62 115 VAL A O 1
ATOM 965 N N . THR A 1 116 ? -1.426 0.884 0.303 1.00 98.19 116 THR A N 1
ATOM 966 C CA . THR A 1 116 ? -0.810 0.705 -1.011 1.00 98.19 116 THR A CA 1
ATOM 967 C C . THR A 1 116 ? 0.703 0.819 -0.898 1.00 98.19 116 THR A C 1
ATOM 969 O O . THR A 1 116 ? 1.192 1.696 -0.185 1.00 98.19 116 THR A O 1
ATOM 972 N N . VAL A 1 117 ? 1.434 -0.062 -1.577 1.00 98.00 117 VAL A N 1
ATOM 973 C CA . VAL A 1 117 ? 2.897 -0.023 -1.685 1.00 98.00 117 VAL A CA 1
ATOM 974 C C . VAL A 1 117 ? 3.272 -0.045 -3.163 1.00 98.00 117 VAL A C 1
ATOM 976 O O . VAL A 1 117 ? 2.669 -0.774 -3.947 1.00 98.00 117 VAL A O 1
ATOM 979 N N . HIS A 1 118 ? 4.204 0.816 -3.564 1.00 96.56 118 HIS A N 1
ATOM 980 C CA . HIS A 1 118 ? 4.659 0.899 -4.948 1.00 96.56 118 HIS A CA 1
ATOM 981 C C . HIS A 1 118 ? 6.092 1.442 -5.029 1.00 96.56 118 HIS A C 1
ATOM 983 O O . HIS A 1 118 ? 6.476 2.327 -4.261 1.00 96.56 118 HIS A O 1
ATOM 989 N N . ALA A 1 119 ? 6.882 0.935 -5.976 1.00 93.56 119 ALA A N 1
ATOM 990 C CA . ALA A 1 119 ? 8.264 1.379 -6.195 1.00 93.56 119 ALA A CA 1
ATOM 991 C C . ALA A 1 119 ? 8.413 2.424 -7.315 1.00 93.56 119 ALA A C 1
ATOM 993 O O . ALA A 1 119 ? 9.420 3.118 -7.391 1.00 93.56 119 ALA A O 1
ATOM 994 N N . GLU A 1 120 ? 7.389 2.576 -8.153 1.00 90.88 120 GLU A N 1
ATOM 995 C CA . GLU A 1 120 ? 7.347 3.544 -9.251 1.00 90.88 120 GLU A CA 1
ATOM 996 C C . GLU A 1 120 ? 6.461 4.736 -8.896 1.00 90.88 120 GLU A C 1
ATOM 998 O O . GLU A 1 120 ? 5.475 4.582 -8.183 1.00 90.88 120 GLU A O 1
ATOM 1003 N N . GLU A 1 121 ? 6.737 5.930 -9.418 1.00 90.69 121 GLU A N 1
ATOM 1004 C CA . GLU A 1 121 ? 5.805 7.053 -9.265 1.00 90.69 121 GLU A CA 1
ATOM 1005 C C . GLU A 1 121 ? 4.519 6.800 -10.073 1.00 90.69 121 GLU A C 1
ATOM 1007 O O . GLU A 1 121 ? 4.560 6.621 -11.294 1.00 90.69 121 GLU A O 1
ATOM 1012 N N . LEU A 1 122 ? 3.360 6.813 -9.404 1.00 93.56 122 LEU A N 1
ATOM 1013 C CA . LEU A 1 122 ? 2.058 6.545 -10.021 1.00 93.56 122 LEU A CA 1
ATOM 1014 C C . LEU A 1 122 ? 1.203 7.821 -10.067 1.00 93.56 122 LEU A C 1
ATOM 1016 O O . LEU A 1 122 ? 0.632 8.256 -9.067 1.00 93.56 122 LEU A O 1
ATOM 1020 N N . PHE A 1 123 ? 1.046 8.404 -11.257 1.00 91.62 123 PHE A N 1
ATOM 1021 C CA . PHE A 1 123 ? 0.359 9.683 -11.476 1.00 91.62 123 PHE A CA 1
ATOM 1022 C C . PHE A 1 123 ? -1.107 9.675 -11.034 1.00 91.62 123 PHE A C 1
ATOM 1024 O O . PHE A 1 123 ? -1.653 10.711 -10.638 1.00 91.62 123 PHE A O 1
ATOM 1031 N N . PHE A 1 124 ? -1.775 8.520 -11.100 1.00 92.56 124 PHE A N 1
ATOM 1032 C CA . PHE A 1 124 ? -3.159 8.424 -10.642 1.00 92.56 124 PHE A CA 1
ATOM 1033 C C . PHE A 1 124 ? -3.252 8.573 -9.116 1.00 92.56 124 PHE A C 1
ATOM 1035 O O . PHE A 1 124 ? -4.207 9.188 -8.638 1.00 92.56 124 PHE A O 1
ATOM 1042 N N . LEU A 1 125 ? -2.262 8.080 -8.359 1.00 94.12 125 LEU A N 1
ATOM 1043 C CA . LEU A 1 125 ? -2.195 8.277 -6.913 1.00 94.12 125 LEU A CA 1
ATOM 1044 C C . LEU A 1 125 ? -1.977 9.753 -6.596 1.00 94.12 125 LEU A C 1
ATOM 1046 O O . LEU A 1 125 ? -2.753 10.319 -5.827 1.00 94.12 125 LEU A O 1
ATOM 1050 N N . GLU A 1 126 ? -1.031 10.413 -7.270 1.00 90.88 126 GLU A N 1
ATOM 1051 C CA . GLU A 1 126 ? -0.830 11.862 -7.121 1.00 90.88 126 GLU A CA 1
ATOM 1052 C C . GLU A 1 126 ? -2.127 12.637 -7.365 1.00 90.88 126 GLU A C 1
ATOM 1054 O O . GLU A 1 126 ? 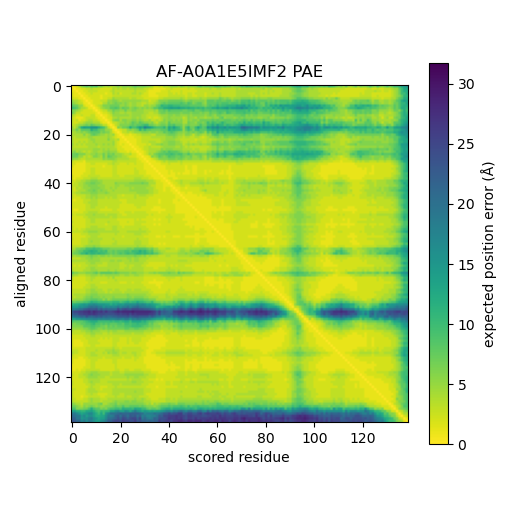-2.571 13.419 -6.522 1.00 90.88 126 GLU A O 1
ATOM 1059 N N . THR A 1 127 ? -2.818 12.326 -8.463 1.00 90.94 127 THR A N 1
ATOM 1060 C CA . THR A 1 127 ? -4.099 12.949 -8.811 1.00 90.94 127 THR A CA 1
ATOM 1061 C C . THR A 1 127 ? -5.159 12.742 -7.722 1.00 90.94 127 THR A C 1
ATOM 1063 O O . THR A 1 127 ? -5.920 13.663 -7.412 1.00 90.94 127 THR A O 1
ATOM 1066 N N . LEU A 1 128 ? -5.254 11.544 -7.136 1.00 91.12 128 LEU A N 1
ATOM 1067 C CA . LEU A 1 128 ? -6.228 11.242 -6.080 1.00 91.12 128 LEU A CA 1
ATOM 1068 C C . LEU A 1 128 ? -5.924 12.013 -4.789 1.00 91.12 128 LEU A C 1
ATOM 1070 O O . LEU A 1 128 ? -6.834 12.607 -4.199 1.00 91.12 128 LEU A O 1
ATOM 1074 N N . PHE A 1 129 ? -4.655 12.067 -4.384 1.00 89.94 129 PHE A N 1
ATOM 1075 C CA . PHE A 1 129 ? -4.221 12.834 -3.216 1.00 89.94 129 PHE A CA 1
ATOM 1076 C C . PHE A 1 129 ? -4.415 14.347 -3.418 1.00 89.94 129 PHE A C 1
ATOM 1078 O O . PHE A 1 129 ? -4.869 15.048 -2.507 1.00 89.94 129 PHE A O 1
ATOM 1085 N N . GLU A 1 130 ? -4.154 14.867 -4.618 1.00 87.62 130 GLU A N 1
ATOM 1086 C CA . GLU A 1 130 ? -4.404 16.270 -4.956 1.00 87.62 130 GLU A CA 1
ATOM 1087 C C . GLU A 1 130 ? -5.892 16.627 -4.969 1.00 87.62 130 GLU A C 1
ATOM 1089 O O . GLU A 1 130 ? -6.282 17.657 -4.409 1.00 87.62 130 GLU A O 1
ATOM 1094 N N . LYS A 1 131 ? -6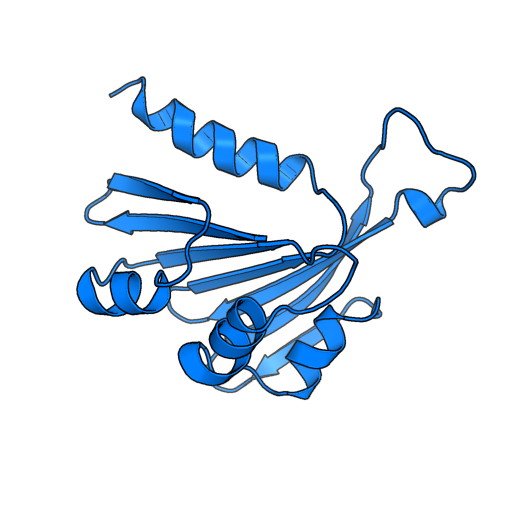.745 15.779 -5.556 1.00 86.94 131 LYS A N 1
ATOM 1095 C CA . LYS A 1 131 ? -8.202 15.990 -5.565 1.00 86.94 131 LYS A CA 1
ATOM 1096 C C . LYS A 1 131 ? -8.764 16.064 -4.152 1.00 86.94 131 LYS A C 1
ATOM 1098 O O . LYS A 1 131 ? -9.544 16.968 -3.856 1.00 86.94 131 LYS A O 1
ATOM 1103 N N . GLN A 1 132 ? -8.316 15.181 -3.259 1.00 84.12 132 GLN A N 1
ATOM 1104 C CA . GLN A 1 132 ? -8.697 15.235 -1.848 1.00 84.12 132 GLN A CA 1
ATOM 1105 C C . GLN A 1 132 ? -8.328 16.592 -1.225 1.00 84.12 132 GLN A C 1
ATOM 1107 O O . GLN A 1 132 ? -9.128 17.187 -0.497 1.00 84.12 132 GLN A O 1
ATOM 1112 N N . LYS A 1 133 ? -7.130 17.107 -1.525 1.00 76.94 133 LYS A N 1
ATOM 1113 C CA . LYS A 1 133 ? -6.661 18.402 -1.014 1.00 76.94 133 LYS A CA 1
ATOM 1114 C C . LYS A 1 133 ? -7.500 19.569 -1.545 1.00 76.94 133 LYS A C 1
ATOM 1116 O O . LYS A 1 133 ? -7.689 20.554 -0.829 1.00 76.94 133 LYS A O 1
ATOM 1121 N N . GLN A 1 134 ? -7.996 19.472 -2.779 1.00 70.00 134 GLN A N 1
ATOM 1122 C CA . GLN A 1 134 ? -8.813 20.502 -3.427 1.00 70.00 134 GLN A CA 1
ATOM 1123 C C . GLN A 1 134 ? -10.279 20.501 -2.976 1.00 70.00 134 GLN A C 1
ATOM 1125 O O . GLN A 1 134 ? -10.850 21.581 -2.858 1.00 70.00 134 GLN A O 1
ATOM 1130 N N . ASP A 1 135 ? -10.868 19.347 -2.646 1.00 65.38 135 ASP A N 1
ATOM 1131 C CA . ASP A 1 135 ? -12.251 19.242 -2.132 1.00 65.38 135 ASP A CA 1
ATOM 1132 C C . ASP A 1 135 ? -12.454 20.042 -0.819 1.00 65.38 135 ASP A C 1
ATOM 1134 O O . ASP A 1 135 ? -13.541 20.511 -0.493 1.00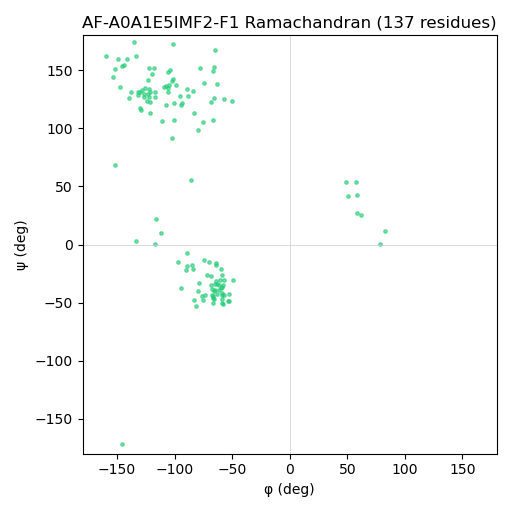 65.38 135 ASP A O 1
ATOM 1138 N N . ARG A 1 136 ? -11.365 20.337 -0.092 1.00 52.78 136 ARG A N 1
ATOM 1139 C CA . ARG A 1 136 ? -11.362 21.264 1.057 1.00 52.78 136 ARG A CA 1
ATOM 1140 C C . ARG A 1 136 ? -11.447 22.755 0.707 1.00 52.78 136 ARG A C 1
ATOM 1142 O O . ARG A 1 136 ? -11.639 23.552 1.615 1.00 52.78 136 ARG A O 1
ATOM 1149 N N . ARG A 1 137 ? -11.259 23.163 -0.552 1.00 47.31 137 ARG A N 1
ATOM 1150 C CA . ARG A 1 137 ? -11.345 24.579 -0.973 1.00 47.31 137 ARG A CA 1
ATOM 1151 C C . ARG A 1 137 ? -12.760 25.002 -1.387 1.00 47.31 137 ARG A C 1
ATOM 1153 O O . ARG A 1 137 ? -12.964 26.179 -1.661 1.00 47.31 137 ARG A O 1
ATOM 1160 N N . LEU A 1 138 ? -13.704 24.060 -1.467 1.00 39.50 138 LEU A N 1
ATOM 1161 C CA . LEU A 1 138 ? -15.077 24.276 -1.948 1.00 39.50 138 LEU A CA 1
ATOM 1162 C C . LEU A 1 138 ? -16.146 24.138 -0.842 1.00 39.50 138 LEU A C 1
ATOM 1164 O O . LEU A 1 138 ? -17.338 24.123 -1.145 1.00 39.50 138 LEU A O 1
ATOM 1168 N N . LYS A 1 139 ? -15.731 24.056 0.426 1.00 41.03 139 LYS A N 1
ATOM 1169 C CA . LYS A 1 139 ? -16.584 24.111 1.624 1.00 41.03 139 LYS A CA 1
ATOM 1170 C C . LYS A 1 139 ? -16.081 25.206 2.552 1.00 41.03 139 LYS A C 1
ATOM 1172 O O . LYS A 1 139 ? -16.936 25.801 3.239 1.00 41.03 139 LYS A O 1
#

Nearest PDB structures (foldseek):
  2bbh-assembly1_A  TM=7.782E-01  e=3.191E-07  Thermotoga maritima
  3jcf-assembly1_A  TM=7.517E-01  e=6.278E-07  Thermotoga maritima
  4eeb-assembly1_B  TM=7.987E-01  e=2.584E-06  Thermotoga maritima
  2hn2-assembly1_A  TM=7.465E-01  e=1.486E-06  Thermotoga maritima
  2bbj-assembly1_F  TM=7.005E-01  e=7.100E-07  Thermotoga maritima